Protein AF-A0A2G9TJB0-F1 (afdb_monomer_lite)

Radius of gyration: 22.93 Å; chains: 1; bounding box: 46×24×58 Å

InterPro domains:
  IPR005599 GPI mannosyltransferase [PF03901] (1-97)
  IPR005599 GPI mannosyltransferase [PTHR22760] (1-97)

pLDDT: mean 93.73, std 4.52, range [66.56, 98.62]

Foldseek 3Di:
DCPVVVVVVVVVLVVVLVVLVVCLPVDVVSVVVNVVSVVVVVVVVVVVVVVVVVVVVVCVVLVVLLVVCVVCVVVLQAAAEDDDDPVNVVVDDDCPSPPGPSYD

Structure (mmCIF, N/CA/C/O backbone):
data_AF-A0A2G9TJB0-F1
#
_entry.id   AF-A0A2G9TJB0-F1
#
loop_
_atom_site.group_PDB
_atom_site.id
_atom_site.type_symbol
_atom_site.label_atom_id
_atom_site.label_alt_id
_atom_site.label_comp_id
_atom_site.label_asym_id
_atom_site.label_entity_id
_atom_site.label_seq_id
_atom_site.pdbx_PDB_ins_code
_atom_site.Cartn_x
_atom_site.Cartn_y
_atom_site.Cartn_z
_atom_site.occupancy
_atom_site.B_iso_or_equiv
_atom_site.auth_seq_id
_atom_site.auth_comp_id
_atom_site.auth_asym_id
_atom_site.auth_atom_id
_atom_site.pdbx_PDB_model_num
ATOM 1 N N . PHE A 1 1 ? 12.255 7.494 10.019 1.00 66.56 1 PHE A N 1
ATOM 2 C CA . PHE A 1 1 ? 12.523 6.945 11.369 1.00 66.56 1 PHE A CA 1
ATOM 3 C C . PHE A 1 1 ? 11.255 6.673 12.202 1.00 66.56 1 PHE A C 1
ATOM 5 O O . PHE A 1 1 ? 11.334 5.923 13.160 1.00 66.56 1 PHE A O 1
ATOM 12 N N . ILE A 1 2 ? 10.069 7.186 11.834 1.00 86.75 2 ILE A N 1
ATOM 13 C CA . ILE A 1 2 ? 8.825 7.005 12.620 1.00 86.75 2 ILE A CA 1
ATOM 14 C C . ILE A 1 2 ? 8.144 5.629 12.484 1.00 86.75 2 ILE A C 1
ATOM 16 O O . ILE A 1 2 ? 7.200 5.333 13.209 1.00 86.75 2 ILE A O 1
ATOM 20 N N . ILE A 1 3 ? 8.584 4.794 11.536 1.00 89.19 3 ILE A N 1
ATOM 21 C CA . ILE A 1 3 ? 7.818 3.614 11.101 1.00 89.19 3 ILE A CA 1
ATOM 22 C C . ILE A 1 3 ? 7.649 2.569 12.217 1.00 89.19 3 ILE A C 1
ATOM 24 O O . ILE A 1 3 ? 6.637 1.878 12.275 1.00 89.19 3 ILE A O 1
ATOM 28 N N . TYR A 1 4 ? 8.601 2.521 13.153 1.00 91.12 4 TYR A N 1
ATOM 29 C CA . TYR A 1 4 ? 8.580 1.614 14.301 1.00 91.12 4 TYR A CA 1
ATOM 30 C C . TYR A 1 4 ? 7.556 2.005 15.374 1.00 91.12 4 TYR A C 1
ATOM 32 O O . TYR A 1 4 ? 7.198 1.178 16.208 1.00 91.12 4 TYR A O 1
ATOM 40 N N . SER A 1 5 ? 7.049 3.240 15.356 1.00 94.12 5 SER A N 1
ATOM 41 C CA . SER A 1 5 ? 6.008 3.684 16.285 1.00 94.12 5 SER A CA 1
ATOM 42 C C . SER A 1 5 ? 4.614 3.199 15.871 1.00 94.12 5 SER A C 1
ATOM 44 O O . SER A 1 5 ? 3.752 3.029 16.731 1.00 94.12 5 SER A O 1
ATOM 46 N N . PHE A 1 6 ? 4.379 2.927 14.580 1.00 92.62 6 PHE A N 1
ATOM 47 C CA . PHE A 1 6 ? 3.055 2.538 14.081 1.00 92.62 6 PHE A CA 1
ATOM 48 C C . PHE A 1 6 ? 2.508 1.238 14.687 1.00 92.62 6 PHE A C 1
ATOM 50 O O . PHE A 1 6 ? 1.345 1.247 15.099 1.00 92.62 6 PHE A O 1
ATOM 57 N N . PRO A 1 7 ? 3.289 0.147 14.835 1.00 94.56 7 PRO A N 1
ATOM 58 C CA . PRO A 1 7 ? 2.793 -1.061 15.493 1.00 94.56 7 PRO A CA 1
ATOM 59 C C . PRO A 1 7 ? 2.289 -0.808 16.922 1.00 94.56 7 PRO A C 1
ATOM 61 O O . PRO A 1 7 ? 1.241 -1.326 17.301 1.00 94.56 7 PRO A O 1
ATOM 64 N N . LEU A 1 8 ? 2.977 0.038 17.698 1.00 95.50 8 LEU A N 1
ATOM 65 C CA . LEU A 1 8 ? 2.601 0.345 19.085 1.00 95.50 8 LEU A CA 1
ATOM 66 C C . LEU A 1 8 ? 1.268 1.107 19.171 1.00 95.50 8 LEU A C 1
ATOM 68 O O . LEU A 1 8 ? 0.414 0.804 20.013 1.00 95.50 8 LEU A O 1
ATOM 72 N N . ILE A 1 9 ? 1.062 2.069 18.270 1.00 95.25 9 ILE A N 1
ATOM 73 C CA . ILE A 1 9 ? -0.189 2.833 18.182 1.00 95.25 9 ILE A CA 1
ATOM 74 C C . ILE A 1 9 ? -1.332 1.924 17.706 1.00 95.25 9 ILE A C 1
ATOM 76 O O . ILE A 1 9 ? -2.421 1.960 18.282 1.00 95.25 9 ILE A O 1
ATOM 80 N N . ASN A 1 10 ? -1.078 1.045 16.732 1.00 94.56 10 ASN A N 1
ATOM 81 C CA . ASN A 1 10 ? -2.072 0.096 16.226 1.00 94.56 10 ASN A CA 1
ATOM 82 C C . ASN A 1 10 ? -2.527 -0.905 17.292 1.00 94.56 10 ASN A C 1
ATOM 84 O O . ASN A 1 10 ? -3.722 -1.174 17.390 1.00 94.56 10 ASN A O 1
ATOM 88 N N . ILE A 1 11 ? -1.615 -1.417 18.126 1.00 97.25 11 ILE A N 1
ATOM 89 C CA . ILE A 1 11 ? -1.980 -2.288 19.255 1.00 97.25 11 ILE A CA 1
ATOM 90 C C . ILE A 1 11 ? -2.900 -1.537 20.221 1.00 97.25 11 ILE A C 1
ATOM 92 O O . ILE A 1 11 ? -3.945 -2.055 20.615 1.00 97.25 11 ILE A O 1
ATOM 96 N N . SER A 1 1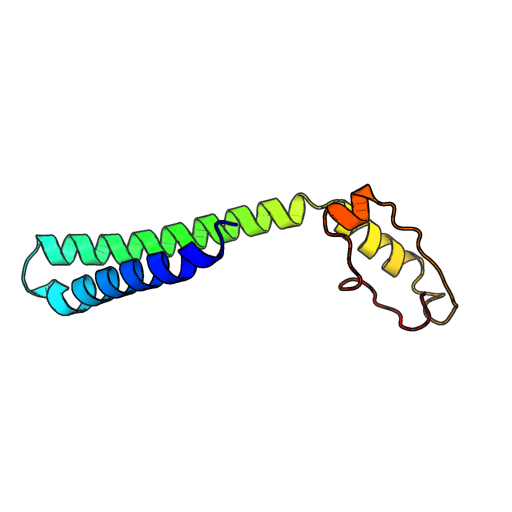2 ? -2.553 -0.296 20.561 1.00 96.69 12 SER A N 1
ATOM 97 C CA . SER A 1 12 ? -3.356 0.539 21.460 1.00 96.69 12 SER A CA 1
ATOM 98 C C . SER A 1 12 ? -4.767 0.781 20.906 1.00 96.69 12 SER A C 1
ATOM 100 O O . SER A 1 12 ? -5.757 0.608 21.624 1.00 96.69 12 SER A O 1
ATOM 102 N N . ALA A 1 13 ? -4.876 1.100 19.613 1.00 95.75 13 ALA A N 1
ATOM 103 C CA . ALA A 1 13 ? -6.150 1.276 18.919 1.00 95.75 13 ALA A CA 1
ATOM 104 C C . ALA A 1 13 ? -6.967 -0.028 18.855 1.00 95.75 13 ALA A C 1
ATOM 106 O O . ALA A 1 13 ? -8.160 -0.023 19.162 1.00 95.75 13 ALA A O 1
ATOM 107 N N . ALA A 1 14 ? -6.335 -1.160 18.533 1.00 96.69 14 ALA A N 1
ATOM 108 C CA . ALA A 1 14 ? -6.994 -2.465 18.473 1.00 96.69 14 ALA A CA 1
ATOM 109 C C . ALA A 1 14 ? -7.573 -2.871 19.835 1.00 96.69 14 ALA A C 1
ATOM 111 O O . ALA A 1 14 ? -8.723 -3.307 19.929 1.00 96.69 14 ALA A O 1
ATOM 112 N N . VAL A 1 15 ? -6.810 -2.659 20.908 1.00 97.88 15 VAL A N 1
ATOM 113 C CA . VAL A 1 15 ? -7.249 -2.917 22.281 1.00 97.88 15 VAL A CA 1
ATOM 114 C C . VAL A 1 15 ? -8.447 -2.034 22.658 1.00 97.88 15 VAL A C 1
ATOM 116 O O . VAL A 1 15 ? -9.391 -2.521 23.286 1.00 97.88 15 VAL A O 1
ATOM 119 N N . PHE A 1 16 ? -8.452 -0.756 22.267 1.00 96.50 16 PHE A N 1
ATOM 120 C CA . PHE A 1 16 ? -9.602 0.131 22.469 1.00 96.50 16 PHE A CA 1
ATOM 121 C C . PHE A 1 16 ? -10.851 -0.376 21.732 1.00 96.50 16 PHE A C 1
ATOM 123 O O . PHE A 1 16 ? -11.898 -0.551 22.361 1.00 96.50 16 PHE A O 1
ATOM 130 N N . CYS A 1 17 ? -10.734 -0.698 20.440 1.00 96.94 17 CYS A N 1
ATOM 131 C CA . CYS A 1 17 ? -11.831 -1.246 19.639 1.00 96.94 17 CYS A CA 1
ATOM 132 C C . CYS A 1 17 ? -12.392 -2.543 20.245 1.00 96.94 17 CYS A C 1
ATOM 134 O O . CYS A 1 17 ? -13.608 -2.684 20.388 1.00 96.94 17 CYS A O 1
ATOM 136 N N . ALA A 1 18 ? -11.523 -3.458 20.685 1.00 97.44 18 ALA A N 1
ATOM 137 C CA . ALA A 1 18 ? -11.929 -4.705 21.335 1.00 97.44 18 ALA A CA 1
ATOM 138 C C . ALA A 1 18 ? -12.706 -4.450 22.637 1.00 97.44 18 ALA A C 1
ATOM 140 O O . ALA A 1 18 ? -13.746 -5.062 22.886 1.00 97.44 18 ALA A O 1
ATOM 141 N N . ARG A 1 19 ? -12.252 -3.498 23.460 1.00 96.94 19 ARG A N 1
ATOM 142 C CA . ARG A 1 19 ? -12.939 -3.118 24.704 1.00 96.94 19 ARG A CA 1
ATOM 143 C 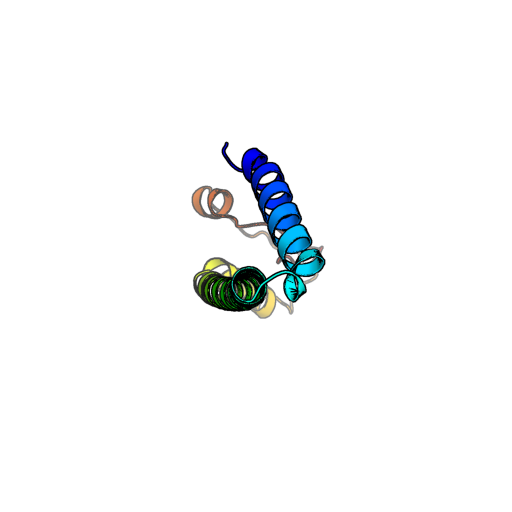C . ARG A 1 19 ? -14.302 -2.486 24.437 1.00 96.94 19 ARG A C 1
ATOM 145 O O . ARG A 1 19 ? -15.229 -2.753 25.204 1.00 96.94 19 ARG A O 1
ATOM 152 N N . MET A 1 20 ? -14.441 -1.682 23.382 1.00 97.12 20 MET A N 1
ATOM 153 C CA . MET A 1 20 ? -15.736 -1.125 22.974 1.00 97.12 20 MET A CA 1
ATOM 154 C C . MET A 1 20 ? -16.683 -2.219 22.484 1.00 97.12 20 MET A C 1
ATOM 156 O O . MET A 1 20 ? -17.837 -2.241 22.903 1.00 97.12 20 MET A O 1
ATOM 160 N N . TYR A 1 21 ? -16.189 -3.183 21.703 1.00 96.94 21 TYR A N 1
ATOM 161 C CA . TYR A 1 21 ? -16.976 -4.337 21.267 1.00 96.94 21 TYR A CA 1
ATOM 162 C C . TYR A 1 21 ? -17.479 -5.186 22.443 1.00 96.94 21 TYR A C 1
ATOM 164 O O . TYR A 1 21 ? -18.675 -5.467 22.524 1.00 96.94 21 TYR A O 1
ATOM 172 N N . ILE A 1 22 ? -16.601 -5.568 23.379 1.00 98.00 22 ILE A N 1
ATOM 173 C CA . ILE A 1 22 ? -16.958 -6.415 24.533 1.00 98.00 22 ILE A CA 1
ATOM 174 C C . ILE A 1 22 ? -17.974 -5.715 25.445 1.00 98.00 22 ILE A C 1
ATOM 176 O O . ILE A 1 22 ? -18.898 -6.342 25.954 1.00 98.00 22 ILE A O 1
ATOM 180 N N . ASN A 1 23 ? -17.824 -4.405 25.661 1.00 96.81 23 ASN A N 1
ATOM 181 C CA . ASN A 1 23 ? -18.647 -3.648 26.608 1.00 96.81 23 ASN A CA 1
ATOM 182 C C . ASN A 1 23 ? -19.837 -2.914 25.965 1.00 96.81 23 ASN A C 1
ATOM 184 O O . ASN A 1 23 ? -20.464 -2.095 26.645 1.00 96.81 23 ASN A O 1
ATOM 188 N N . ARG A 1 24 ? -20.149 -3.177 24.689 1.00 96.94 24 ARG A N 1
ATOM 189 C CA . ARG A 1 24 ? -21.132 -2.414 23.897 1.00 96.94 24 ARG A CA 1
ATOM 190 C C . ARG A 1 24 ? -22.531 -2.354 24.519 1.00 96.94 24 ARG A C 1
ATOM 192 O O . ARG A 1 24 ? -23.158 -1.305 24.470 1.00 96.94 24 ARG A O 1
ATOM 199 N N . GLU A 1 25 ? -22.978 -3.423 25.178 1.00 96.75 25 GLU A N 1
ATOM 200 C CA . GLU A 1 25 ? -24.330 -3.502 25.762 1.00 96.75 25 GLU A CA 1
ATOM 201 C C . GLU A 1 25 ? -24.438 -2.865 27.156 1.00 96.75 25 GLU A C 1
ATOM 203 O O . GLU A 1 25 ? -25.528 -2.721 27.699 1.00 96.75 25 GLU A O 1
ATOM 208 N N . LYS A 1 26 ? -23.319 -2.449 27.763 1.00 95.88 26 LYS A N 1
ATOM 209 C CA . LYS A 1 26 ? -23.331 -1.910 29.133 1.00 95.88 26 LYS A CA 1
ATOM 210 C C . LYS A 1 26 ? -23.908 -0.491 29.230 1.00 95.88 26 LYS A C 1
ATOM 212 O O . LYS A 1 26 ? -24.167 -0.028 30.334 1.00 95.88 26 LYS A O 1
ATOM 217 N N . SER A 1 27 ? -24.001 0.247 28.121 1.00 96.69 27 SER A N 1
ATOM 218 C CA . SER A 1 27 ? -24.549 1.610 28.071 1.00 96.69 27 SER A CA 1
ATOM 219 C C . SER A 1 27 ? -24.771 2.051 26.624 1.00 96.69 27 SER A C 1
ATOM 221 O O . SER A 1 27 ? -23.969 1.721 25.748 1.00 96.69 27 SER A O 1
ATOM 223 N N . ALA A 1 28 ? -25.784 2.889 26.387 1.00 96.62 28 ALA A N 1
ATOM 224 C CA . ALA A 1 28 ? -26.025 3.516 25.088 1.00 96.62 28 ALA A CA 1
ATOM 225 C C . ALA A 1 28 ? -24.794 4.276 24.553 1.00 96.62 28 ALA A C 1
ATOM 227 O O . ALA A 1 28 ? -24.501 4.197 23.361 1.00 96.62 28 ALA A O 1
ATOM 228 N N . ALA A 1 29 ? -24.025 4.936 25.428 1.00 96.62 29 ALA A N 1
ATOM 229 C CA . ALA A 1 29 ? -22.801 5.637 25.038 1.00 96.62 29 ALA A CA 1
ATOM 230 C C . ALA A 1 29 ? -21.720 4.674 24.514 1.00 96.62 29 ALA A C 1
ATOM 232 O O . ALA A 1 29 ? -21.072 4.945 23.506 1.00 96.62 29 ALA A O 1
ATOM 233 N N . ARG A 1 30 ? -21.554 3.508 25.155 1.00 95.31 30 ARG A N 1
ATOM 234 C CA . ARG A 1 30 ? -20.602 2.475 24.705 1.00 95.31 30 ARG A CA 1
ATOM 235 C C . ARG A 1 30 ? -21.042 1.839 23.393 1.00 95.31 30 ARG A C 1
ATOM 237 O O . ARG A 1 30 ? -20.201 1.570 22.541 1.00 95.31 30 ARG A O 1
ATOM 244 N N . ARG A 1 31 ? -22.349 1.657 23.204 1.00 96.75 31 ARG A N 1
ATOM 245 C CA . ARG A 1 31 ? -22.918 1.191 21.937 1.00 96.75 31 ARG A CA 1
ATOM 246 C C . ARG A 1 31 ? -22.650 2.178 20.797 1.00 96.75 31 ARG A C 1
ATOM 248 O O . ARG A 1 31 ? -22.252 1.754 19.718 1.00 96.75 31 ARG A O 1
ATOM 255 N N . LEU A 1 32 ? -22.805 3.481 21.047 1.00 97.44 32 LEU A N 1
ATOM 256 C CA . LEU A 1 32 ? -22.469 4.529 20.078 1.00 97.44 32 LEU A CA 1
ATOM 257 C C . LEU A 1 32 ? -20.976 4.513 19.722 1.00 97.44 32 LEU A C 1
ATOM 259 O O . LEU A 1 32 ? -20.636 4.525 18.543 1.00 97.44 32 LEU A O 1
ATOM 263 N N . LEU A 1 33 ? -20.090 4.431 20.720 1.00 96.88 33 LEU A N 1
ATOM 264 C CA . LEU A 1 33 ? -18.642 4.341 20.493 1.00 96.88 33 LEU A CA 1
ATOM 265 C C . LEU A 1 33 ? -18.259 3.098 19.687 1.00 96.88 33 LEU A C 1
ATOM 267 O O . LEU A 1 33 ? -17.426 3.190 18.794 1.00 96.88 33 LEU A O 1
ATOM 271 N N . TYR A 1 34 ? -18.891 1.955 19.959 1.00 97.56 34 TYR A N 1
ATOM 272 C CA . TYR A 1 34 ?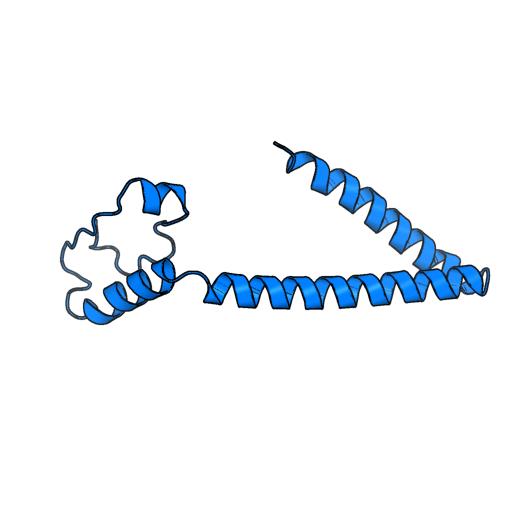 -18.694 0.739 19.176 1.00 97.56 34 TYR A CA 1
ATOM 273 C C . TYR A 1 34 ? -19.060 0.941 17.697 1.00 97.56 34 TYR A C 1
ATOM 275 O O . TYR A 1 34 ? -18.243 0.640 16.827 1.00 97.56 34 TYR A O 1
ATOM 283 N N . TYR A 1 35 ? -20.231 1.516 17.400 1.00 98.06 35 TYR A N 1
ATOM 284 C CA . TYR A 1 35 ? -20.592 1.854 16.019 1.00 98.06 35 TYR A CA 1
ATOM 285 C C . TYR A 1 35 ? -19.623 2.866 15.398 1.00 98.06 35 TYR A C 1
ATOM 287 O O . TYR A 1 35 ? -19.268 2.727 14.229 1.00 98.06 35 TYR A O 1
ATOM 295 N N . GLY A 1 36 ? -19.136 3.829 16.186 1.00 97.88 36 GLY A N 1
ATOM 296 C CA . GLY A 1 36 ? -18.078 4.752 15.782 1.00 97.88 36 GLY A CA 1
ATOM 297 C C . GLY A 1 36 ? -16.786 4.032 15.384 1.00 97.88 36 GLY A C 1
ATOM 298 O O . GLY A 1 36 ? -16.226 4.337 14.335 1.00 97.88 36 GLY A O 1
ATOM 299 N N . CYS A 1 37 ? -16.342 3.031 16.153 1.00 97.69 37 CYS A N 1
ATOM 300 C CA . CYS A 1 37 ? -15.189 2.197 15.801 1.00 97.69 37 CYS A CA 1
ATOM 301 C C . CYS A 1 37 ? -15.410 1.444 14.482 1.00 97.69 37 CYS A C 1
ATOM 303 O O . CYS A 1 37 ? -14.524 1.442 13.629 1.00 97.69 37 CYS A O 1
ATOM 305 N N . CYS A 1 38 ? -16.584 0.832 14.287 1.00 97.81 38 CYS A N 1
ATOM 306 C CA . CYS A 1 38 ? -16.917 0.144 13.038 1.00 97.81 38 CYS A CA 1
ATOM 307 C C . CYS A 1 38 ? -16.892 1.102 11.841 1.00 97.81 38 CYS A C 1
ATOM 309 O O . CYS A 1 38 ? -16.243 0.812 10.837 1.00 97.81 38 CYS A O 1
ATOM 311 N N . LEU A 1 39 ? -17.547 2.261 11.963 1.00 98.25 39 LEU A N 1
ATOM 312 C CA . LEU A 1 39 ? -17.567 3.282 10.918 1.00 98.25 39 LEU A CA 1
ATOM 313 C C . LEU A 1 39 ? -16.159 3.799 10.615 1.00 98.25 39 LEU A C 1
ATOM 315 O O . LEU A 1 39 ? -15.809 3.945 9.450 1.00 98.25 39 LEU A O 1
ATOM 319 N N . HIS A 1 40 ? -15.339 4.028 11.641 1.00 97.19 40 HIS A N 1
ATOM 320 C CA . HIS A 1 40 ? -13.956 4.461 11.474 1.00 97.19 40 HIS A CA 1
ATOM 321 C C . HIS A 1 40 ? -13.126 3.436 10.691 1.00 97.19 40 HIS A C 1
ATOM 323 O O . HIS A 1 40 ? -12.368 3.822 9.808 1.00 97.19 40 HIS A O 1
ATOM 329 N N . ILE A 1 41 ? -13.281 2.135 10.966 1.00 96.88 41 ILE A N 1
ATOM 330 C CA . ILE A 1 41 ? -12.589 1.074 10.214 1.00 96.88 41 ILE A CA 1
ATOM 331 C C . ILE A 1 41 ? -13.020 1.081 8.743 1.00 96.88 41 ILE A C 1
ATOM 333 O O . ILE A 1 41 ? -12.166 1.040 7.861 1.00 96.88 41 ILE A O 1
ATOM 337 N N . VAL A 1 42 ? -14.325 1.186 8.467 1.00 98.38 42 VAL A N 1
ATOM 338 C CA . VAL A 1 42 ? -14.838 1.262 7.088 1.00 98.38 42 VAL A CA 1
ATOM 339 C C . VAL A 1 42 ? -14.322 2.516 6.379 1.00 98.38 42 VAL A C 1
ATOM 341 O O . VAL A 1 42 ? -13.817 2.424 5.264 1.00 98.38 42 VAL A O 1
ATOM 344 N N . ALA A 1 43 ? -14.391 3.679 7.027 1.00 98.25 43 ALA A N 1
ATOM 345 C CA . ALA A 1 43 ? -13.895 4.933 6.469 1.00 98.25 43 ALA A CA 1
ATOM 346 C C . ALA A 1 43 ? -12.383 4.882 6.201 1.00 98.25 43 ALA A C 1
ATOM 348 O O . ALA A 1 43 ? -11.934 5.339 5.152 1.00 98.25 43 ALA A O 1
ATOM 349 N N . ASN A 1 44 ? -11.605 4.286 7.110 1.00 97.19 44 ASN A N 1
ATOM 350 C CA . ASN A 1 44 ? -10.171 4.093 6.930 1.00 97.19 44 ASN A CA 1
ATOM 351 C C . ASN A 1 44 ? -9.875 3.188 5.728 1.00 97.19 44 ASN A C 1
ATOM 353 O O . ASN A 1 44 ? -9.066 3.566 4.889 1.00 97.19 44 ASN A O 1
ATOM 357 N N . LEU A 1 45 ? -10.585 2.064 5.585 1.00 97.94 45 LEU A N 1
ATOM 358 C CA . LEU A 1 45 ? -10.442 1.174 4.431 1.00 97.94 45 LEU A CA 1
ATOM 359 C C . LEU A 1 45 ? -10.744 1.897 3.112 1.00 97.94 45 LEU A C 1
ATOM 361 O O . LEU A 1 45 ? -9.968 1.790 2.165 1.00 97.94 45 LEU A O 1
ATOM 365 N N . LEU A 1 46 ? -11.848 2.648 3.053 1.00 98.62 46 LEU A N 1
ATOM 366 C CA . LEU A 1 46 ? -12.235 3.406 1.861 1.00 98.62 46 LEU A CA 1
ATOM 367 C C . LEU A 1 46 ? -11.202 4.483 1.516 1.00 98.62 46 LEU A C 1
ATOM 369 O O . LEU A 1 46 ? -10.806 4.603 0.358 1.00 98.62 46 LEU A O 1
ATOM 373 N N . ALA A 1 47 ? -10.725 5.231 2.512 1.00 98.31 47 ALA A N 1
ATOM 374 C CA . ALA A 1 47 ? -9.690 6.239 2.319 1.00 98.31 47 ALA A CA 1
ATOM 375 C C . ALA A 1 47 ? -8.372 5.608 1.845 1.00 98.31 47 ALA A C 1
ATOM 377 O O . ALA A 1 47 ? -7.774 6.084 0.884 1.00 98.31 47 ALA A O 1
ATOM 378 N N . THR A 1 48 ? -7.941 4.505 2.461 1.00 97.75 48 THR A N 1
ATOM 379 C CA . THR A 1 48 ? -6.747 3.763 2.042 1.00 97.75 48 THR A CA 1
ATOM 380 C C . THR A 1 48 ? -6.887 3.239 0.618 1.00 97.75 48 THR A C 1
ATOM 382 O O . THR A 1 48 ? -5.953 3.394 -0.161 1.00 97.75 48 THR A O 1
ATOM 385 N N . ALA A 1 49 ? -8.037 2.678 0.239 1.00 98.25 49 ALA A N 1
ATOM 386 C CA . ALA A 1 49 ? -8.285 2.227 -1.129 1.00 98.25 49 ALA A CA 1
ATOM 387 C C . ALA A 1 49 ? -8.248 3.392 -2.133 1.00 98.25 49 ALA A C 1
ATOM 389 O O . ALA A 1 49 ? -7.644 3.263 -3.197 1.00 98.25 49 ALA A O 1
ATOM 390 N N . ALA A 1 50 ? -8.829 4.544 -1.784 1.00 98.12 50 ALA A N 1
ATOM 391 C CA . ALA A 1 50 ? -8.796 5.742 -2.618 1.00 98.12 50 ALA A CA 1
ATOM 392 C C . ALA A 1 50 ? -7.367 6.275 -2.805 1.00 98.12 50 ALA A C 1
ATOM 394 O O . ALA A 1 50 ? -6.958 6.547 -3.933 1.00 98.12 50 ALA A O 1
ATOM 395 N N . PHE A 1 51 ? -6.581 6.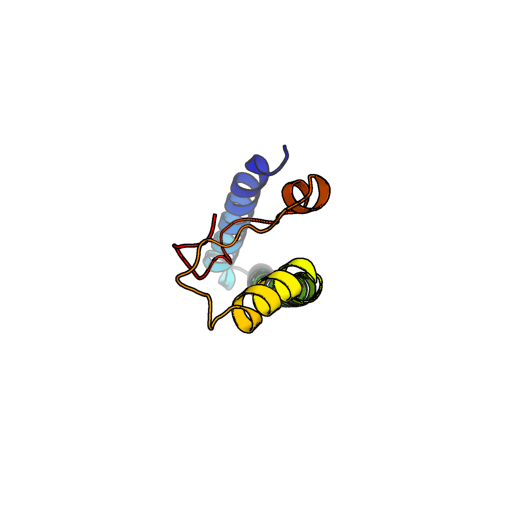373 -1.728 1.00 97.44 51 PHE A N 1
ATOM 396 C CA . PHE A 1 51 ? -5.182 6.796 -1.808 1.00 97.44 51 PHE A CA 1
ATOM 397 C C . PHE A 1 51 ? -4.306 5.781 -2.535 1.00 97.44 51 PHE A C 1
ATOM 399 O O . PHE A 1 51 ? -3.440 6.184 -3.306 1.00 97.44 51 PHE A O 1
ATOM 406 N N . LEU A 1 52 ? -4.543 4.483 -2.341 1.00 96.00 52 LEU A N 1
ATOM 407 C CA . LEU A 1 52 ? -3.852 3.430 -3.077 1.00 96.00 52 LEU A CA 1
ATOM 408 C C . LEU A 1 52 ? -4.136 3.541 -4.575 1.00 96.00 52 LEU A C 1
ATOM 410 O O . LEU A 1 52 ? -3.206 3.511 -5.373 1.00 96.00 52 LEU A O 1
ATOM 414 N N . TYR A 1 53 ? -5.402 3.720 -4.958 1.00 96.25 53 TYR A N 1
ATOM 415 C CA . TYR A 1 53 ? -5.786 3.912 -6.353 1.00 96.25 53 TYR A CA 1
ATOM 416 C C . TYR A 1 53 ? -5.145 5.173 -6.945 1.00 96.25 53 TYR A C 1
ATOM 418 O O . TYR A 1 53 ? -4.534 5.111 -8.011 1.00 96.25 53 TYR A O 1
ATOM 426 N N . ALA A 1 54 ? -5.231 6.305 -6.242 1.00 96.31 54 ALA A N 1
ATOM 427 C CA . ALA A 1 54 ? -4.617 7.555 -6.679 1.00 96.31 54 ALA A CA 1
ATOM 428 C C . ALA A 1 54 ? -3.090 7.426 -6.813 1.00 96.31 54 ALA A C 1
ATOM 430 O O . ALA A 1 54 ? -2.528 7.859 -7.814 1.00 96.31 54 ALA A O 1
ATOM 431 N N . GLY A 1 55 ? -2.427 6.782 -5.849 1.00 92.50 55 GLY A N 1
ATOM 432 C CA . GLY A 1 55 ? -0.989 6.524 -5.871 1.00 92.50 55 GLY A CA 1
ATOM 433 C C . GLY A 1 55 ? -0.574 5.606 -7.019 1.00 92.50 55 GLY A C 1
ATOM 434 O O . GLY A 1 55 ? 0.375 5.922 -7.728 1.00 92.50 55 GLY A O 1
ATOM 435 N N . ALA A 1 56 ? -1.326 4.530 -7.265 1.00 89.06 56 ALA A N 1
ATOM 436 C CA . ALA A 1 56 ? -1.079 3.617 -8.379 1.00 89.06 56 ALA A CA 1
ATOM 437 C C . ALA A 1 56 ? -1.203 4.317 -9.741 1.00 89.06 56 ALA A C 1
ATOM 439 O O . ALA A 1 56 ? -0.436 4.030 -10.653 1.00 89.06 56 ALA A O 1
ATOM 440 N N . ARG A 1 57 ? -2.141 5.264 -9.879 1.00 91.12 57 ARG A N 1
ATOM 441 C CA . ARG A 1 57 ? -2.306 6.069 -11.100 1.00 91.12 57 ARG A CA 1
ATOM 442 C C . ARG A 1 57 ? -1.310 7.220 -11.226 1.00 91.12 57 ARG A C 1
ATOM 444 O O . ARG A 1 57 ? -1.135 7.736 -12.322 1.00 91.12 57 ARG A O 1
ATOM 451 N N . ASN A 1 58 ? -0.669 7.625 -10.135 1.00 91.31 58 ASN A N 1
ATOM 452 C CA . ASN A 1 58 ? 0.326 8.693 -10.110 1.00 91.31 58 ASN A CA 1
ATOM 453 C C . ASN A 1 58 ? 1.764 8.144 -10.192 1.00 91.31 58 ASN A C 1
ATOM 455 O O . ASN A 1 58 ? 2.680 8.691 -9.579 1.00 91.31 58 ASN A O 1
ATOM 459 N N . TYR A 1 59 ? 1.964 7.039 -10.917 1.00 87.81 59 TYR A N 1
ATOM 460 C CA . TYR A 1 59 ? 3.268 6.393 -11.064 1.00 87.81 59 TYR A CA 1
ATOM 461 C C . TYR A 1 59 ? 3.619 6.134 -12.543 1.00 87.81 59 TYR A C 1
ATOM 463 O O . TYR A 1 59 ? 3.663 4.984 -12.985 1.00 87.81 59 TYR A O 1
ATOM 471 N N . PRO A 1 60 ? 3.917 7.194 -13.323 1.00 88.12 60 PRO A N 1
ATOM 472 C CA . PRO A 1 60 ? 4.195 7.077 -14.760 1.00 88.12 60 PRO A CA 1
ATOM 473 C C . PRO A 1 60 ? 5.433 6.221 -15.078 1.00 88.12 60 PRO A C 1
ATOM 475 O O . PRO A 1 60 ? 5.535 5.667 -16.168 1.00 88.12 60 PRO A O 1
ATOM 478 N N . GLY A 1 61 ? 6.365 6.072 -14.129 1.00 88.81 61 GLY A N 1
ATOM 479 C CA . GLY A 1 61 ? 7.515 5.175 -14.281 1.00 88.81 61 GLY A CA 1
ATOM 480 C C . GLY A 1 61 ? 7.113 3.698 -14.383 1.00 88.81 61 GLY A C 1
ATOM 481 O O . GLY A 1 61 ? 7.698 2.960 -15.173 1.00 88.81 61 GLY A O 1
ATOM 482 N N . GLY A 1 62 ? 6.082 3.274 -13.645 1.00 89.62 62 GLY A N 1
ATOM 483 C CA . GLY A 1 62 ? 5.544 1.914 -13.736 1.00 89.62 62 GLY A CA 1
ATOM 484 C C . GLY A 1 62 ? 4.910 1.641 -15.097 1.00 89.62 62 GLY A C 1
ATOM 485 O O . GLY A 1 62 ? 5.199 0.611 -15.705 1.00 89.62 62 GLY A O 1
ATOM 486 N N . ASP A 1 63 ? 4.128 2.596 -15.607 1.00 91.69 63 ASP A N 1
ATOM 487 C CA . ASP A 1 63 ? 3.534 2.522 -16.946 1.00 91.69 63 ASP A CA 1
ATOM 488 C C . ASP A 1 63 ? 4.611 2.470 -18.039 1.00 91.69 63 ASP A C 1
ATOM 490 O O . ASP A 1 63 ? 4.511 1.670 -18.970 1.00 91.69 63 ASP A O 1
ATOM 494 N N . ALA A 1 64 ? 5.678 3.266 -17.910 1.00 92.12 64 ALA A N 1
ATOM 495 C CA . ALA A 1 64 ? 6.796 3.270 -18.852 1.00 92.12 64 ALA A CA 1
ATOM 496 C C . ALA A 1 64 ? 7.531 1.918 -18.892 1.00 92.12 64 ALA A C 1
ATOM 498 O O . ALA A 1 64 ? 7.794 1.397 -19.976 1.00 92.12 64 ALA A O 1
ATOM 499 N N . ILE A 1 65 ? 7.818 1.315 -17.732 1.00 92.25 65 ILE A N 1
ATOM 500 C CA . ILE A 1 65 ? 8.457 -0.010 -17.659 1.00 92.25 65 ILE A CA 1
ATOM 501 C C . ILE A 1 65 ? 7.522 -1.089 -18.215 1.00 92.25 65 ILE A C 1
ATOM 503 O O . ILE A 1 65 ? 7.961 -1.918 -19.011 1.00 92.25 65 ILE A O 1
ATOM 507 N N . ALA A 1 66 ? 6.233 -1.066 -17.858 1.00 93.25 66 ALA A N 1
ATOM 508 C CA . ALA A 1 66 ? 5.247 -2.007 -18.391 1.00 93.25 66 ALA A CA 1
ATOM 509 C C . ALA A 1 66 ? 5.149 -1.916 -19.922 1.00 93.25 66 ALA A C 1
ATOM 511 O O . ALA A 1 66 ? 5.144 -2.934 -20.618 1.00 93.25 66 ALA A O 1
ATOM 512 N N . HIS A 1 67 ? 5.130 -0.694 -20.456 1.00 95.00 67 HIS A N 1
ATOM 513 C CA . HIS A 1 67 ? 5.113 -0.447 -21.891 1.00 95.00 67 HIS A CA 1
ATOM 514 C C . HIS A 1 67 ? 6.397 -0.930 -22.581 1.00 95.00 67 HIS A C 1
ATOM 516 O O . HIS A 1 67 ? 6.319 -1.538 -23.651 1.00 95.00 67 HIS A O 1
ATOM 522 N N . LEU A 1 68 ? 7.567 -0.713 -21.973 1.00 94.25 68 LEU A N 1
ATOM 523 C CA . LEU A 1 68 ? 8.853 -1.194 -22.483 1.00 94.25 68 LEU A CA 1
ATOM 524 C C . LEU A 1 68 ? 8.883 -2.725 -22.573 1.00 94.25 68 LEU A C 1
ATOM 526 O O . LEU A 1 68 ? 9.193 -3.263 -23.636 1.00 94.25 68 LEU A O 1
ATOM 530 N N . GLN A 1 69 ? 8.510 -3.412 -21.489 1.00 93.62 69 GLN A N 1
ATOM 531 C CA . GLN A 1 69 ? 8.428 -4.876 -21.437 1.00 93.62 69 GLN A CA 1
ATOM 532 C C . GLN A 1 69 ? 7.486 -5.396 -22.532 1.00 93.62 69 GLN A C 1
ATOM 534 O O . GLN A 1 69 ? 7.865 -6.233 -23.347 1.00 93.62 69 GLN A O 1
ATOM 539 N N . TRP A 1 70 ? 6.281 -4.827 -22.635 1.00 95.19 70 TRP A N 1
ATOM 540 C CA . TRP A 1 70 ? 5.315 -5.209 -23.665 1.00 95.19 70 TRP A CA 1
ATOM 541 C C . TRP A 1 70 ? 5.840 -5.005 -25.091 1.00 95.19 70 TRP A C 1
ATOM 543 O O . TRP A 1 70 ? 5.637 -5.854 -25.965 1.00 95.19 70 TRP A O 1
ATOM 553 N N . THR A 1 71 ? 6.503 -3.879 -25.350 1.00 95.38 71 THR A N 1
ATOM 554 C CA . THR A 1 71 ? 6.999 -3.525 -26.687 1.00 95.38 71 THR A CA 1
ATOM 555 C C . THR A 1 71 ? 8.139 -4.442 -27.120 1.00 95.38 71 THR A C 1
ATOM 557 O O . THR A 1 71 ? 8.176 -4.861 -28.274 1.00 95.38 71 THR A O 1
ATOM 560 N N . GLN A 1 72 ? 9.012 -4.829 -26.193 1.00 94.56 72 GLN A N 1
ATOM 561 C CA . GLN A 1 72 ? 10.171 -5.684 -26.456 1.00 94.56 72 GLN A CA 1
ATOM 562 C C . GLN A 1 72 ? 9.888 -7.184 -26.261 1.00 94.56 72 GLN A C 1
ATOM 564 O O . GLN A 1 72 ? 10.805 -7.998 -26.309 1.00 94.56 72 GLN A O 1
ATOM 569 N N . ARG A 1 73 ? 8.622 -7.586 -26.090 1.00 94.69 73 ARG A N 1
ATOM 570 C CA . ARG A 1 73 ? 8.233 -8.987 -25.835 1.00 94.69 73 ARG A CA 1
ATOM 571 C C . ARG A 1 73 ? 8.720 -9.998 -26.878 1.00 94.69 73 ARG A C 1
ATOM 573 O O . ARG A 1 73 ? 8.858 -11.175 -26.571 1.00 94.69 73 ARG A O 1
ATOM 580 N N . VAL A 1 74 ? 8.945 -9.559 -28.119 1.00 94.81 74 VAL A N 1
ATOM 581 C CA . VAL A 1 74 ? 9.458 -10.416 -29.205 1.00 94.81 74 VAL A CA 1
ATOM 582 C C . VAL A 1 74 ? 10.938 -10.750 -28.992 1.00 94.81 74 VAL A C 1
ATOM 584 O O . VAL A 1 74 ? 11.388 -11.834 -29.350 1.00 94.81 74 VAL A O 1
ATOM 587 N N . ASP A 1 75 ? 11.664 -9.849 -28.336 1.00 93.44 75 ASP A N 1
ATOM 588 C CA . ASP A 1 75 ? 13.077 -9.970 -27.992 1.00 93.44 75 ASP A CA 1
ATOM 589 C C . ASP A 1 75 ? 13.279 -10.385 -26.523 1.00 93.44 75 ASP A C 1
ATOM 591 O O . ASP A 1 75 ? 14.362 -10.225 -25.968 1.00 93.44 75 ASP A O 1
ATOM 595 N N . ALA A 1 76 ? 12.258 -10.976 -25.891 1.00 91.88 76 ALA A N 1
ATOM 596 C CA . ALA A 1 76 ? 12.281 -11.400 -24.488 1.00 91.88 76 ALA A CA 1
ATOM 597 C C . ALA A 1 76 ? 13.472 -12.308 -24.124 1.00 91.88 76 ALA A C 1
ATOM 599 O O . ALA A 1 76 ? 13.969 -12.250 -23.007 1.00 91.88 76 ALA A O 1
ATOM 600 N N . ASN A 1 77 ? 13.945 -13.131 -25.066 1.00 94.12 77 ASN A N 1
ATOM 601 C CA . ASN A 1 77 ? 15.057 -14.065 -24.849 1.00 94.12 77 ASN A CA 1
ATOM 602 C C . ASN A 1 77 ? 16.432 -13.486 -25.215 1.00 94.12 77 ASN A C 1
ATOM 604 O O . ASN A 1 77 ? 17.430 -14.205 -25.164 1.00 94.12 77 ASN A O 1
ATOM 608 N N . LYS A 1 78 ? 16.498 -12.225 -25.651 1.00 93.94 78 LYS A N 1
ATOM 609 C CA . LYS A 1 78 ? 17.761 -11.554 -25.960 1.00 93.94 78 LYS A CA 1
ATOM 610 C C . LYS A 1 78 ? 18.252 -10.784 -24.733 1.00 93.94 78 LYS A C 1
ATOM 612 O O . LYS A 1 78 ? 17.423 -10.259 -23.989 1.00 93.94 78 LYS A O 1
ATOM 617 N N . PRO A 1 79 ? 19.577 -10.663 -24.553 1.00 93.06 79 PRO A N 1
ATOM 618 C CA . PRO A 1 79 ? 20.131 -9.772 -23.550 1.00 93.06 79 PRO A CA 1
ATOM 619 C C . PRO A 1 79 ? 19.802 -8.325 -23.915 1.00 93.06 79 PRO A C 1
ATOM 621 O O . PRO A 1 79 ? 20.245 -7.808 -24.942 1.00 93.06 79 PRO A O 1
ATOM 624 N N . VAL A 1 80 ? 18.981 -7.693 -23.081 1.00 91.69 80 VAL A N 1
ATOM 625 C CA . VAL A 1 80 ? 18.589 -6.286 -23.183 1.00 91.69 80 VAL A CA 1
ATOM 626 C C . VAL A 1 80 ? 18.874 -5.632 -21.844 1.00 91.69 80 VAL A C 1
ATOM 628 O O . VAL A 1 80 ? 18.448 -6.146 -20.811 1.00 91.69 80 VAL A O 1
ATOM 631 N N . SER A 1 81 ? 19.545 -4.482 -21.880 1.00 92.38 81 SER A N 1
ATOM 632 C CA . SER A 1 81 ? 19.813 -3.681 -20.688 1.00 92.38 81 SER A CA 1
ATOM 633 C C . SER A 1 81 ? 19.044 -2.374 -20.701 1.00 92.38 81 SER A C 1
ATOM 635 O O . SER A 1 81 ? 18.959 -1.687 -21.722 1.00 92.38 81 SER A O 1
ATOM 637 N N . VAL A 1 82 ? 18.490 -2.021 -19.542 1.00 91.19 82 VAL A N 1
ATOM 638 C CA . VAL A 1 82 ? 17.697 -0.805 -19.345 1.00 91.19 82 VAL A CA 1
ATOM 639 C C . VAL A 1 82 ? 18.417 0.092 -18.351 1.00 91.19 82 VAL A C 1
ATOM 641 O O . VAL A 1 82 ? 18.551 -0.239 -17.176 1.00 91.19 82 VAL A O 1
ATOM 644 N N . TYR A 1 83 ? 18.874 1.251 -18.818 1.00 92.38 83 TYR A N 1
ATOM 645 C CA . TYR A 1 83 ? 19.499 2.233 -17.942 1.00 92.38 83 TYR A CA 1
ATOM 646 C C . TYR A 1 83 ? 18.451 2.887 -17.035 1.00 92.38 83 TYR A C 1
ATOM 648 O O . TYR A 1 83 ? 17.509 3.518 -17.517 1.00 92.38 83 TYR A O 1
ATOM 656 N N . ILE A 1 84 ? 18.647 2.758 -15.723 1.00 92.31 84 ILE A N 1
ATOM 657 C CA . ILE A 1 84 ? 17.870 3.445 -14.691 1.00 92.31 84 ILE A CA 1
ATOM 658 C C . ILE A 1 84 ? 18.780 4.486 -14.050 1.00 92.31 84 ILE A C 1
ATOM 660 O O . ILE A 1 84 ? 19.819 4.144 -13.485 1.00 92.31 84 ILE A O 1
ATOM 664 N N . ASP A 1 85 ? 18.403 5.759 -14.143 1.00 93.62 85 ASP A N 1
ATOM 665 C CA . ASP A 1 85 ? 19.182 6.821 -13.521 1.00 93.62 85 ASP A CA 1
ATOM 666 C C . ASP A 1 85 ? 19.044 6.824 -11.985 1.00 93.62 85 ASP A C 1
ATOM 668 O O . ASP A 1 85 ? 18.203 6.143 -11.385 1.00 93.62 85 ASP A O 1
ATOM 672 N N . ASN A 1 86 ? 19.886 7.623 -11.329 1.00 94.56 86 ASN A N 1
ATOM 673 C CA . ASN A 1 86 ? 19.895 7.719 -9.873 1.00 94.56 86 ASN A CA 1
ATOM 674 C C . ASN A 1 86 ? 18.560 8.234 -9.298 1.00 94.56 86 ASN A C 1
ATOM 676 O O . ASN A 1 86 ? 18.136 7.771 -8.242 1.00 94.56 86 ASN A O 1
ATOM 680 N N . ALA A 1 87 ? 17.880 9.166 -9.969 1.00 92.12 87 ALA A N 1
ATOM 681 C CA . ALA A 1 87 ? 16.625 9.722 -9.467 1.00 92.12 87 ALA A CA 1
ATOM 682 C C . ALA A 1 87 ? 15.500 8.676 -9.513 1.00 92.12 87 ALA A C 1
ATOM 684 O O . ALA A 1 87 ? 14.778 8.493 -8.533 1.00 92.12 87 ALA A O 1
ATOM 685 N N . CYS A 1 88 ? 15.390 7.933 -10.611 1.00 90.25 88 CYS A N 1
ATOM 686 C CA . CYS A 1 88 ? 14.473 6.815 -10.783 1.00 90.25 88 CYS A CA 1
ATOM 687 C C . CYS A 1 88 ? 14.733 5.706 -9.756 1.00 90.25 88 CYS A C 1
ATOM 689 O O . CYS A 1 88 ? 13.794 5.237 -9.109 1.00 90.25 88 CYS A O 1
ATOM 691 N N . ALA A 1 89 ? 15.996 5.325 -9.544 1.00 90.06 89 ALA A N 1
ATOM 692 C CA . ALA A 1 89 ? 16.364 4.321 -8.545 1.00 90.06 89 ALA A CA 1
ATOM 693 C C . ALA A 1 89 ? 16.005 4.767 -7.113 1.00 90.06 89 ALA A C 1
ATOM 695 O O . ALA A 1 89 ? 15.479 3.981 -6.327 1.00 90.06 89 ALA A O 1
ATOM 696 N N . GLN A 1 90 ? 16.221 6.043 -6.778 1.00 91.50 90 GLN A N 1
ATOM 697 C CA . GLN A 1 90 ? 15.887 6.597 -5.459 1.00 91.50 90 GLN A CA 1
ATOM 698 C C . GLN A 1 90 ? 14.379 6.768 -5.231 1.00 91.50 90 GLN A C 1
ATOM 700 O O . GLN A 1 90 ? 13.923 6.745 -4.089 1.00 91.50 90 GLN A O 1
ATOM 705 N N . THR A 1 91 ? 13.598 6.931 -6.300 1.00 87.88 91 THR A N 1
ATOM 706 C CA . THR A 1 91 ? 12.141 7.151 -6.240 1.00 87.88 91 THR A CA 1
ATOM 707 C C . THR A 1 91 ? 11.320 5.873 -6.430 1.00 87.88 91 THR A C 1
ATOM 709 O O . THR A 1 91 ? 10.095 5.932 -6.530 1.00 87.88 91 THR A O 1
ATOM 712 N N . GLY A 1 92 ? 11.972 4.706 -6.404 1.00 84.94 92 GLY A N 1
ATOM 713 C CA . GLY A 1 92 ? 11.304 3.411 -6.259 1.00 84.94 92 GLY A CA 1
ATOM 714 C C . GLY A 1 92 ? 11.264 2.538 -7.510 1.00 84.94 92 GLY A C 1
ATOM 715 O O . GLY A 1 92 ? 10.572 1.519 -7.494 1.00 84.94 92 GLY A O 1
ATOM 716 N N . VAL A 1 93 ? 11.999 2.876 -8.577 1.00 89.75 93 VAL A N 1
ATOM 717 C CA . VAL A 1 93 ? 12.220 1.909 -9.663 1.00 89.75 93 VAL A CA 1
ATOM 718 C C . VAL A 1 93 ? 12.959 0.689 -9.109 1.00 89.75 93 VAL A C 1
ATOM 720 O O . VAL A 1 93 ? 13.965 0.805 -8.414 1.00 89.75 93 VAL A O 1
ATOM 723 N N . SER A 1 94 ? 12.433 -0.496 -9.408 1.00 87.88 94 SER A N 1
ATOM 724 C CA . SER A 1 94 ? 12.942 -1.781 -8.927 1.00 87.88 94 SER A CA 1
ATOM 725 C C . SER A 1 94 ? 12.684 -2.884 -9.956 1.00 87.88 94 SER A C 1
ATOM 727 O O . SER A 1 94 ? 11.943 -2.693 -10.920 1.00 87.88 94 SER A O 1
ATOM 729 N N . ARG A 1 95 ? 13.266 -4.068 -9.735 1.00 88.75 95 ARG A N 1
ATOM 730 C CA . ARG A 1 95 ? 13.134 -5.223 -10.640 1.00 88.75 95 ARG A CA 1
ATOM 731 C C . ARG A 1 95 ? 11.804 -5.982 -10.513 1.00 88.75 95 ARG A C 1
ATOM 733 O O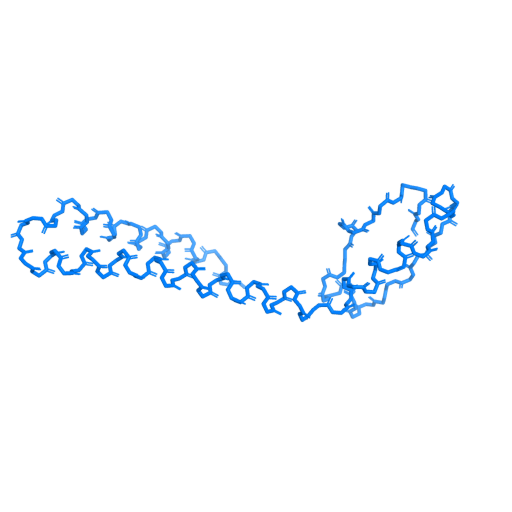 . ARG A 1 95 ? 11.613 -6.958 -11.222 1.00 88.75 95 ARG A O 1
ATOM 740 N N . PHE A 1 96 ? 10.859 -5.543 -9.674 1.00 89.38 96 PHE A N 1
ATOM 741 C CA . PHE A 1 96 ? 9.558 -6.223 -9.523 1.00 89.38 96 PHE A CA 1
ATOM 742 C C . PHE A 1 96 ? 8.739 -6.297 -10.822 1.00 89.38 96 PHE A C 1
ATOM 744 O O . PHE A 1 96 ? 7.905 -7.185 -10.961 1.00 89.38 96 PHE A O 1
ATOM 751 N N . MET A 1 97 ? 8.975 -5.376 -11.760 1.00 89.12 97 MET A N 1
ATOM 752 C CA . MET A 1 97 ? 8.305 -5.324 -13.066 1.00 89.12 97 MET A CA 1
ATOM 753 C C . MET A 1 97 ? 9.131 -5.970 -14.195 1.00 89.12 97 MET A C 1
ATOM 755 O O . MET A 1 97 ? 8.771 -5.834 -15.364 1.00 89.12 97 MET A O 1
ATOM 759 N N . GLN A 1 98 ? 10.247 -6.640 -13.885 1.00 91.38 98 GLN A N 1
ATOM 760 C CA . GLN A 1 98 ? 11.024 -7.379 -14.881 1.00 91.38 98 GLN A CA 1
ATOM 761 C C . GLN A 1 98 ? 10.305 -8.689 -15.219 1.00 91.38 98 GLN A C 1
ATOM 763 O O . GLN A 1 98 ? 10.131 -9.537 -14.348 1.00 91.38 98 GLN A O 1
ATOM 768 N N . LEU A 1 99 ? 9.891 -8.850 -16.480 1.00 93.50 99 LEU A N 1
ATOM 769 C CA . LEU A 1 99 ? 9.167 -10.042 -16.937 1.00 93.50 99 LEU A CA 1
ATOM 770 C C . LEU A 1 99 ? 10.071 -11.079 -17.614 1.00 93.50 99 LEU A C 1
ATOM 772 O O . LEU A 1 99 ? 9.651 -12.222 -17.783 1.00 93.50 99 LEU A O 1
ATOM 776 N N . TYR A 1 100 ? 11.279 -10.686 -18.027 1.00 93.75 100 TYR A N 1
ATOM 777 C CA . TYR A 1 100 ? 12.170 -11.515 -18.837 1.00 93.75 100 TYR A CA 1
ATOM 778 C C . TYR A 1 100 ? 13.516 -11.732 -18.141 1.00 93.75 100 TYR A C 1
ATOM 780 O O . TYR A 1 100 ? 14.219 -10.772 -17.818 1.00 93.75 100 TYR A O 1
ATOM 788 N N . ASP A 1 101 ? 13.884 -12.998 -17.936 1.00 91.62 101 ASP A N 1
ATOM 789 C CA . ASP A 1 101 ? 15.107 -13.391 -17.220 1.00 91.62 101 ASP A CA 1
ATOM 790 C C . ASP A 1 101 ? 16.387 -13.125 -18.018 1.00 91.62 101 ASP A C 1
ATOM 792 O O . ASP A 1 101 ? 17.448 -12.939 -17.432 1.00 91.62 101 ASP A O 1
ATOM 796 N N . ALA A 1 102 ? 16.292 -13.088 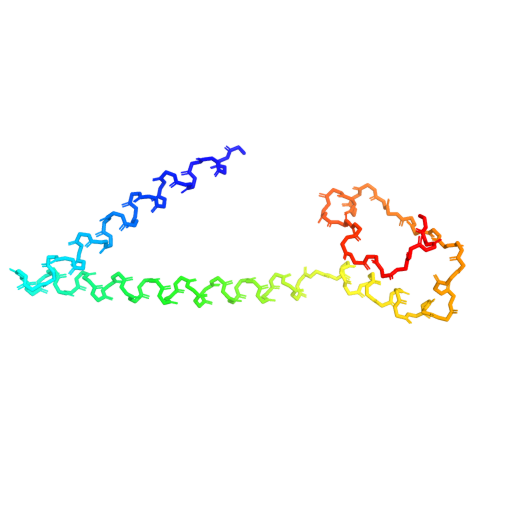-19.352 1.00 91.62 102 ALA A N 1
ATOM 797 C CA . ALA A 1 102 ? 17.435 -12.812 -20.219 1.00 91.62 102 ALA A CA 1
ATOM 798 C C . ALA A 1 102 ? 17.885 -11.342 -20.171 1.00 91.62 102 ALA A C 1
ATOM 800 O O . ALA A 1 102 ? 18.932 -11.018 -20.716 1.00 91.62 102 ALA A O 1
ATOM 801 N N . TRP A 1 103 ? 17.094 -10.449 -19.568 1.00 90.44 103 TRP A N 1
ATOM 802 C CA . TRP A 1 103 ? 17.405 -9.024 -19.473 1.00 90.44 103 TRP A CA 1
ATOM 803 C C . TRP A 1 103 ? 18.293 -8.720 -18.263 1.00 90.44 103 TRP A C 1
ATOM 805 O O . TRP A 1 103 ? 18.060 -9.241 -17.166 1.00 90.44 103 TRP A O 1
ATOM 815 N N . GLU A 1 104 ? 19.263 -7.826 -18.463 1.00 77.19 104 GLU A N 1
ATOM 816 C CA . GLU A 1 104 ? 20.319 -7.480 -17.496 1.00 77.19 104 GLU A CA 1
ATOM 817 C C . GLU A 1 104 ? 20.251 -6.022 -17.038 1.00 77.19 104 GLU A C 1
ATOM 819 O O . GLU A 1 104 ? 20.320 -5.114 -17.903 1.00 77.19 104 GLU A O 1
#

Organism: Teladorsagia circumcincta (NCBI:txid45464)

Sequence (104 aa):
FIIYSFPLINISAAVFCARMYINREKSAARRLLYYGCCLHIVANLLATAAFLYAGARNYPGGDAIAHLQWTQRVDANKPVSVYIDNACAQTGVSRFMQLYDAWE

Secondary structure (DSSP, 8-state):
-GGGHHHHHHHHHHHHHHHHHHTGGG-HHHHHHHHHHHHHHHHHHHHHHHHHHHHHHT-HHHHHHHHHHHHTGGGTTS-------HHHHHTT--GGG---TT--